Protein AF-A0A090W7T4-F1 (afdb_monomer_lite)

Radius of gyration: 21.88 Å; chains: 1; bounding box: 70×32×48 Å

InterPro domains:
  IPR029470 PD-(D/E)XK nuclease superfamily 4 [PF14281] (37-147)

Structure (mmCIF, N/CA/C/O backbone):
data_AF-A0A090W7T4-F1
#
_entry.id   AF-A0A090W7T4-F1
#
loop_
_atom_site.group_PDB
_atom_site.id
_atom_site.type_symbol
_atom_site.label_atom_id
_atom_site.label_alt_id
_atom_site.label_comp_id
_atom_site.label_asym_id
_atom_site.label_entity_id
_atom_site.label_seq_id
_atom_site.pdbx_PDB_ins_code
_atom_site.Cartn_x
_atom_site.Cartn_y
_atom_site.Cartn_z
_atom_site.occupancy
_atom_site.B_iso_or_equiv
_atom_site.auth_seq_id
_atom_site.auth_comp_id
_atom_site.auth_asym_id
_atom_site.auth_atom_id
_atom_site.pdbx_PDB_model_num
ATOM 1 N N . MET A 1 1 ? -54.902 1.937 17.563 1.00 62.19 1 MET A N 1
ATOM 2 C CA . MET A 1 1 ? -53.877 2.962 17.251 1.00 62.19 1 MET A CA 1
ATOM 3 C C . MET A 1 1 ? -52.928 3.253 18.421 1.00 62.19 1 MET A C 1
ATOM 5 O O . MET A 1 1 ? -51.736 3.342 18.180 1.00 62.19 1 MET A O 1
ATOM 9 N N . ILE A 1 2 ? -53.405 3.371 19.673 1.00 70.81 2 ILE A N 1
ATOM 10 C CA . ILE A 1 2 ? -52.553 3.660 20.854 1.00 70.81 2 ILE A CA 1
ATOM 11 C C . ILE A 1 2 ? -51.653 2.470 21.240 1.00 70.81 2 ILE A C 1
ATOM 13 O O . ILE A 1 2 ? -50.442 2.630 21.308 1.00 70.81 2 ILE A O 1
ATOM 17 N N . LYS A 1 3 ? -52.217 1.261 21.361 1.00 74.25 3 LYS A N 1
ATOM 18 C CA . LYS A 1 3 ? -51.473 0.035 21.717 1.00 74.25 3 LYS A CA 1
ATOM 19 C C . LYS A 1 3 ? -50.295 -0.264 20.774 1.00 74.25 3 LYS A C 1
ATOM 21 O O . LYS A 1 3 ? -49.191 -0.547 21.208 1.00 74.25 3 LYS A O 1
ATOM 26 N N . GLN A 1 4 ? -50.507 -0.061 19.473 1.00 78.44 4 GLN A N 1
ATOM 27 C CA . GLN A 1 4 ? -49.469 -0.225 18.450 1.00 78.44 4 GLN A CA 1
ATOM 28 C C . GLN A 1 4 ? -48.318 0.788 18.602 1.00 78.44 4 GLN A C 1
ATOM 30 O O . GLN A 1 4 ? -47.173 0.458 18.316 1.00 78.44 4 GLN A O 1
ATOM 35 N N . LYS A 1 5 ? -48.592 2.014 19.077 1.00 79.38 5 LYS A N 1
ATOM 36 C CA . LYS A 1 5 ? -47.544 3.005 19.379 1.00 79.38 5 LYS A CA 1
ATOM 37 C C . LYS A 1 5 ? -46.745 2.629 20.629 1.00 79.38 5 LYS A C 1
ATOM 39 O O . LYS A 1 5 ? -45.539 2.858 20.654 1.00 79.38 5 LYS A O 1
ATOM 44 N N . GLU A 1 6 ? -47.391 2.053 21.640 1.00 85.19 6 GLU A N 1
ATOM 45 C CA . GLU A 1 6 ? -46.719 1.570 22.854 1.00 85.19 6 GLU A CA 1
ATOM 46 C C . GLU A 1 6 ? -45.813 0.368 22.564 1.00 85.19 6 GLU A C 1
ATOM 48 O O . GLU A 1 6 ? -44.671 0.350 23.022 1.00 85.19 6 GLU A O 1
ATOM 53 N N . ASP A 1 7 ? -46.265 -0.566 21.723 1.00 89.25 7 ASP A N 1
ATOM 54 C CA . ASP A 1 7 ? -45.469 -1.719 21.284 1.00 89.25 7 ASP A CA 1
ATOM 55 C C . ASP A 1 7 ? -44.235 -1.285 20.475 1.00 89.25 7 ASP A C 1
ATOM 57 O O . ASP A 1 7 ? -43.124 -1.773 20.706 1.00 89.25 7 ASP A O 1
ATOM 61 N N . ILE A 1 8 ? -44.398 -0.313 19.566 1.00 90.38 8 ILE A N 1
ATOM 62 C CA . ILE A 1 8 ? -43.275 0.275 18.820 1.00 90.38 8 ILE A CA 1
ATOM 63 C C . ILE A 1 8 ? -42.295 0.949 19.786 1.00 90.38 8 ILE A C 1
ATOM 65 O O . ILE A 1 8 ? -41.097 0.690 19.716 1.00 90.38 8 ILE A O 1
ATOM 69 N N . LEU A 1 9 ? -42.783 1.759 20.731 1.00 90.81 9 LEU A N 1
ATOM 70 C CA . LEU A 1 9 ? -41.932 2.447 21.706 1.00 90.81 9 LEU A CA 1
ATOM 71 C C . LEU A 1 9 ? -41.163 1.467 22.606 1.00 90.81 9 LEU A C 1
ATOM 73 O O . LEU A 1 9 ? -39.987 1.694 22.904 1.00 90.81 9 LEU A O 1
ATOM 77 N N . TYR A 1 10 ? -41.807 0.384 23.038 1.00 92.44 10 TYR A N 1
ATOM 78 C CA . TYR A 1 10 ? -41.176 -0.670 23.827 1.00 92.44 10 TYR A CA 1
ATOM 79 C C . TYR A 1 10 ? -40.071 -1.374 23.030 1.00 92.44 10 TYR A C 1
ATOM 81 O O . TYR A 1 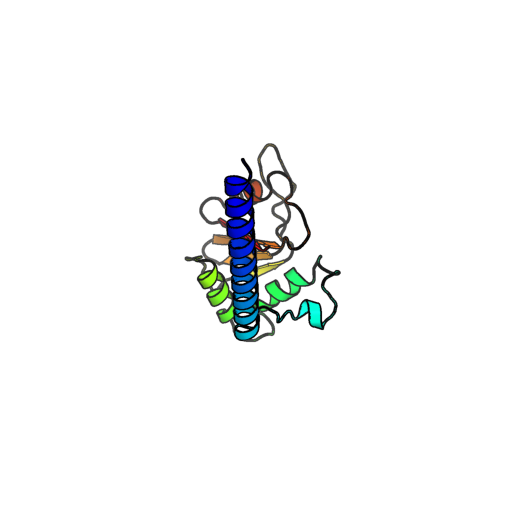10 ? -38.938 -1.494 23.504 1.00 92.44 10 TYR A O 1
ATOM 89 N N . THR A 1 11 ? -40.372 -1.743 21.784 1.00 94.00 11 THR A N 1
ATOM 90 C CA . THR A 1 11 ? -39.419 -2.385 20.870 1.00 94.00 11 THR A CA 1
ATOM 91 C C . THR A 1 11 ? -38.221 -1.477 20.586 1.00 94.00 11 THR A C 1
ATOM 93 O O . THR A 1 11 ? -37.078 -1.910 20.723 1.00 94.00 11 THR A O 1
ATOM 96 N N . SER A 1 12 ? -38.449 -0.191 20.291 1.00 93.44 12 SER A N 1
ATOM 97 C CA . SER A 1 12 ? -37.375 0.786 20.066 1.00 93.44 12 SER A CA 1
ATOM 98 C C . SER A 1 12 ? -36.480 0.964 21.295 1.00 93.44 12 SER A C 1
ATOM 100 O O . SER A 1 12 ? -35.262 1.050 21.159 1.00 93.44 12 SER A O 1
ATOM 102 N N . LYS A 1 13 ? -37.049 0.984 22.508 1.00 94.88 13 LYS A N 1
ATOM 103 C CA . LYS A 1 13 ? -36.265 1.079 23.752 1.00 94.88 13 LYS A CA 1
ATOM 104 C C . LYS A 1 13 ? -35.392 -0.151 23.987 1.00 94.88 13 LYS A C 1
ATOM 106 O O . LYS A 1 13 ? -34.275 -0.001 24.478 1.00 94.88 13 LYS A O 1
ATOM 111 N N . ASN A 1 14 ? -35.889 -1.343 23.663 1.00 95.25 14 ASN A N 1
ATOM 112 C CA . ASN A 1 14 ? -35.101 -2.569 23.769 1.00 95.25 14 ASN A CA 1
ATOM 113 C C . ASN A 1 14 ? -33.959 -2.565 22.749 1.00 95.25 14 ASN A C 1
ATOM 115 O O . ASN A 1 14 ? -32.810 -2.731 23.146 1.00 95.25 14 ASN A O 1
ATOM 119 N N . LEU A 1 15 ? -34.250 -2.220 21.491 1.00 95.62 15 LEU A N 1
ATOM 120 C CA . LEU A 1 15 ? -33.236 -2.103 20.444 1.00 95.62 15 LEU A CA 1
ATOM 121 C C . LEU A 1 15 ? -32.121 -1.120 20.829 1.00 95.62 15 LEU A C 1
ATOM 123 O O . LEU A 1 15 ? -30.946 -1.446 20.707 1.00 95.62 15 LEU A O 1
ATOM 127 N N . LEU A 1 16 ? -32.464 0.065 21.346 1.00 96.62 16 LEU A N 1
ATOM 128 C CA . LEU A 1 16 ? -31.464 1.047 21.784 1.00 96.62 16 LEU A CA 1
ATOM 129 C C . LEU A 1 16 ? -30.606 0.536 22.951 1.00 96.62 16 LEU A C 1
ATOM 131 O O . LEU A 1 16 ? -29.413 0.838 23.008 1.00 96.62 16 LEU A O 1
ATOM 135 N N . ARG A 1 17 ? -31.186 -0.237 23.880 1.00 96.00 17 ARG A N 1
ATOM 136 C CA . ARG A 1 17 ? -30.420 -0.868 24.967 1.00 96.00 17 ARG A CA 1
ATOM 137 C C . ARG A 1 17 ? -29.463 -1.927 24.432 1.00 96.00 17 ARG A C 1
ATOM 139 O O . ARG A 1 17 ? -28.309 -1.941 24.854 1.00 96.00 17 ARG A O 1
ATOM 146 N N . ASP A 1 18 ? -29.918 -2.753 23.498 1.00 95.94 18 ASP A N 1
ATOM 147 C CA . ASP A 1 18 ? -29.095 -3.799 22.896 1.00 95.94 18 ASP A CA 1
ATOM 148 C C . ASP A 1 18 ? -27.948 -3.200 22.079 1.00 95.94 18 ASP A C 1
ATOM 150 O O . ASP A 1 18 ? -26.801 -3.584 22.284 1.00 95.94 18 ASP A O 1
ATOM 154 N N . VAL A 1 19 ? -28.218 -2.182 21.252 1.00 96.56 19 VAL A N 1
ATOM 155 C CA . VAL A 1 19 ? -27.179 -1.436 20.520 1.00 96.56 19 VAL A CA 1
ATOM 156 C C . VAL A 1 19 ? -26.155 -0.847 21.488 1.00 96.56 19 VAL A C 1
ATOM 158 O O . VAL A 1 19 ? -24.955 -0.995 21.275 1.00 96.56 19 VAL A O 1
ATOM 161 N N . LYS A 1 20 ? -26.603 -0.224 22.586 1.00 96.50 20 LYS A N 1
ATOM 162 C CA . LYS A 1 20 ? -25.694 0.346 23.589 1.00 96.50 20 LYS A CA 1
ATOM 163 C C . LYS A 1 20 ? -24.814 -0.719 24.247 1.00 96.50 20 LYS A C 1
ATOM 165 O O . LYS A 1 20 ? -23.639 -0.451 24.487 1.00 96.50 20 LYS A O 1
ATOM 170 N N . ARG A 1 21 ? -25.364 -1.901 24.545 1.00 96.06 21 ARG A N 1
ATOM 171 C CA . ARG A 1 21 ? -24.587 -3.023 25.087 1.00 96.06 21 ARG A CA 1
ATOM 172 C C . ARG A 1 21 ? -23.556 -3.500 24.069 1.00 96.06 21 ARG A C 1
ATOM 174 O O . ARG A 1 21 ? -22.382 -3.532 24.400 1.00 96.06 21 ARG A O 1
ATOM 181 N N . THR A 1 22 ? -23.968 -3.746 22.828 1.00 95.38 22 THR A N 1
ATOM 182 C CA . THR A 1 22 ? -23.063 -4.176 21.753 1.00 95.38 22 THR A CA 1
ATOM 183 C C . THR A 1 22 ? -21.920 -3.187 21.535 1.00 95.38 22 THR A C 1
ATOM 185 O O . THR A 1 22 ? -20.774 -3.605 21.420 1.00 95.38 22 THR A O 1
ATOM 188 N N . LEU A 1 23 ? -22.198 -1.878 21.530 1.00 95.81 23 LEU A N 1
ATOM 189 C CA . LEU A 1 23 ? -21.156 -0.852 21.413 1.00 95.81 23 LEU A CA 1
ATOM 190 C C . LEU A 1 23 ? -20.177 -0.886 22.594 1.00 95.81 23 LEU A C 1
ATOM 192 O O . LEU A 1 23 ? -18.978 -0.719 22.396 1.00 95.81 23 LEU A O 1
ATOM 196 N N . LYS A 1 24 ? -20.674 -1.120 23.814 1.00 95.69 24 LYS A N 1
ATOM 197 C CA . LYS A 1 24 ? -19.827 -1.245 25.004 1.00 95.69 24 LYS A CA 1
ATOM 198 C C . LYS A 1 24 ? -18.941 -2.490 24.929 1.00 95.69 24 LYS A C 1
ATOM 200 O O . LYS A 1 24 ? -17.748 -2.384 25.187 1.00 95.69 24 LYS A O 1
ATOM 205 N N . ASP A 1 25 ? -19.510 -3.629 24.548 1.00 95.25 25 ASP A N 1
ATOM 206 C CA . ASP A 1 25 ? -18.775 -4.888 24.420 1.00 95.25 25 ASP A CA 1
ATOM 207 C C . ASP A 1 25 ? -17.694 -4.770 23.330 1.00 95.25 25 ASP A C 1
ATOM 209 O O . ASP A 1 25 ? -16.562 -5.211 23.517 1.00 95.25 25 ASP A O 1
ATOM 213 N N . GLN A 1 26 ? -18.005 -4.105 22.209 1.00 92.75 26 GLN A N 1
ATOM 214 C CA . GLN A 1 26 ? -17.028 -3.800 21.160 1.00 92.75 26 GLN A CA 1
ATOM 215 C C . GLN A 1 26 ? -15.895 -2.905 21.664 1.00 92.75 26 GLN A C 1
ATOM 217 O O . GLN A 1 26 ? -14.736 -3.172 21.359 1.00 92.75 26 GLN A O 1
ATOM 222 N N . GLU A 1 27 ? -16.205 -1.869 22.443 1.00 92.94 27 GLU A N 1
ATOM 223 C CA . GLU A 1 27 ? -15.191 -0.990 23.029 1.00 92.94 27 GLU A CA 1
ATOM 224 C C 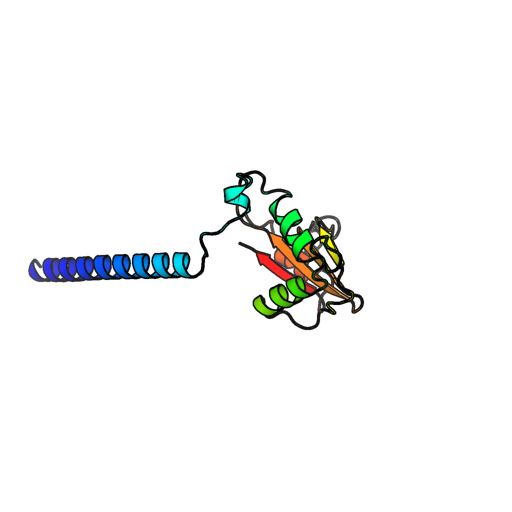. GLU A 1 27 ? -14.305 -1.731 24.041 1.00 92.94 27 GLU A C 1
ATOM 226 O O . GLU A 1 27 ? -13.093 -1.534 2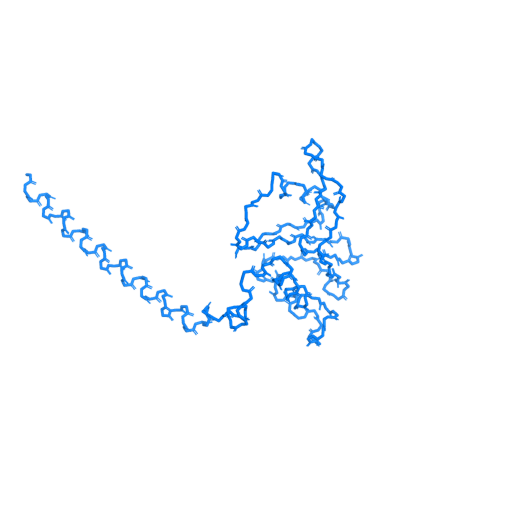4.087 1.00 92.94 27 GLU A O 1
ATOM 231 N N . GLU A 1 28 ? -14.873 -2.638 24.832 1.00 93.44 28 GLU A N 1
ATOM 232 C CA . GLU A 1 28 ? -14.104 -3.469 25.758 1.00 93.44 28 GLU A CA 1
ATOM 233 C C . GLU A 1 28 ? -13.170 -4.427 25.008 1.00 93.44 28 GLU A C 1
ATOM 235 O O . GLU A 1 28 ? -11.988 -4.520 25.337 1.00 93.44 28 GLU A O 1
ATOM 240 N N . ILE A 1 29 ? -13.653 -5.059 23.933 1.00 92.19 29 ILE A N 1
ATOM 241 C CA . ILE A 1 29 ? -12.829 -5.896 23.050 1.00 92.19 29 ILE A CA 1
ATOM 242 C C . ILE A 1 29 ? -11.687 -5.083 22.428 1.00 92.19 29 ILE A C 1
ATOM 244 O O . ILE A 1 29 ? -10.546 -5.548 22.441 1.00 92.19 29 ILE A O 1
ATOM 248 N N . LYS A 1 30 ? -11.968 -3.873 21.922 1.00 88.94 30 LYS A N 1
ATOM 249 C CA . LYS A 1 30 ? -10.952 -2.958 21.376 1.00 88.94 30 LYS A CA 1
ATOM 250 C C . LYS A 1 30 ? -9.854 -2.668 22.390 1.00 88.94 30 LYS A C 1
ATOM 252 O O . LYS A 1 30 ? -8.671 -2.764 22.070 1.00 88.94 30 LYS A O 1
ATOM 257 N N . ASN A 1 31 ? -10.244 -2.367 23.627 1.00 88.50 31 ASN A N 1
ATOM 258 C CA . ASN A 1 31 ? -9.308 -2.094 24.712 1.00 88.50 31 ASN A CA 1
ATOM 259 C C . ASN A 1 31 ? -8.471 -3.328 25.078 1.00 88.50 31 ASN A C 1
ATOM 261 O O . ASN A 1 31 ? -7.251 -3.223 25.179 1.00 88.50 31 ASN A O 1
ATOM 265 N N . LEU A 1 32 ? -9.094 -4.504 25.211 1.00 89.50 32 LEU A N 1
ATOM 266 C CA . LEU A 1 32 ? -8.398 -5.757 25.535 1.00 89.50 32 LEU A CA 1
ATOM 267 C C . LEU A 1 32 ? -7.389 -6.175 24.458 1.00 89.50 32 LEU A C 1
ATOM 269 O O . LEU A 1 32 ? -6.353 -6.754 24.775 1.00 89.50 32 LEU A O 1
ATOM 273 N N . LYS A 1 33 ? -7.682 -5.877 23.190 1.00 88.44 33 LYS A N 1
ATOM 274 C CA . LYS A 1 33 ? -6.796 -6.157 22.052 1.00 88.44 33 LYS A CA 1
ATOM 275 C C . LYS A 1 33 ? -5.764 -5.061 21.785 1.00 88.44 33 LYS A C 1
ATOM 277 O O . LYS A 1 33 ? -4.900 -5.251 20.935 1.00 88.44 33 LYS A O 1
ATOM 282 N N . GLY A 1 34 ? -5.851 -3.927 22.480 1.00 84.19 34 GLY A N 1
ATOM 283 C CA . GLY A 1 34 ? -4.981 -2.780 22.238 1.00 84.19 34 GLY A CA 1
ATOM 284 C C . GLY A 1 34 ? -5.232 -2.087 20.895 1.00 84.19 34 GLY A C 1
ATOM 285 O O . GLY A 1 34 ? -4.336 -1.418 20.396 1.00 84.19 34 GLY A O 1
ATOM 286 N N . GLU A 1 35 ? -6.434 -2.199 20.317 1.00 85.00 35 GLU A N 1
ATOM 287 C CA . GLU A 1 35 ? -6.793 -1.556 19.036 1.00 85.00 35 GLU A CA 1
ATOM 288 C C . GLU A 1 35 ? -6.752 -0.018 19.119 1.00 85.00 35 GLU A C 1
ATOM 290 O O . GLU A 1 35 ? -6.646 0.663 18.104 1.00 85.00 35 GLU A O 1
ATOM 295 N N . ASN A 1 36 ? -6.775 0.531 20.336 1.00 81.38 36 ASN A N 1
ATOM 296 C CA . ASN A 1 36 ? -6.626 1.962 20.600 1.00 81.38 36 ASN A CA 1
ATOM 297 C C . ASN A 1 36 ? -5.153 2.432 20.600 1.00 81.38 36 ASN A C 1
ATOM 299 O O . ASN A 1 36 ? -4.890 3.628 20.734 1.00 81.38 36 ASN A O 1
ATOM 303 N N . PHE A 1 37 ? -4.176 1.522 20.476 1.00 84.44 37 PHE A N 1
ATOM 304 C CA . PHE A 1 37 ? -2.767 1.893 20.360 1.00 84.44 37 PHE A CA 1
ATOM 305 C C . PHE A 1 37 ? -2.463 2.412 18.953 1.00 84.44 37 PHE A C 1
ATOM 307 O O . PHE A 1 37 ? -2.509 1.672 17.974 1.00 84.44 37 PHE A O 1
ATOM 314 N N . ASN A 1 38 ? -2.078 3.683 18.867 1.00 81.06 38 ASN A N 1
ATOM 315 C CA . ASN A 1 38 ? -1.640 4.303 17.626 1.00 81.06 38 ASN A CA 1
ATOM 316 C C . ASN A 1 38 ? -0.386 5.150 17.882 1.00 81.06 38 ASN A C 1
ATOM 318 O O . ASN A 1 38 ? -0.430 6.192 18.541 1.00 81.06 38 ASN A O 1
ATOM 322 N N . VAL A 1 39 ? 0.752 4.701 17.346 1.00 83.50 39 VAL A N 1
ATOM 323 C CA . VAL A 1 39 ? 2.038 5.399 17.485 1.00 83.50 39 VAL A CA 1
ATOM 324 C C . VAL A 1 39 ? 2.003 6.809 16.881 1.00 83.50 39 VAL A C 1
ATOM 326 O O . VAL A 1 39 ? 2.611 7.725 17.432 1.00 83.50 39 VAL A O 1
ATOM 329 N N . PHE A 1 40 ? 1.236 7.029 15.810 1.00 81.56 40 PHE A N 1
ATOM 330 C CA . PHE A 1 40 ? 1.101 8.337 15.168 1.00 81.56 40 PHE A CA 1
ATOM 331 C C . PHE A 1 40 ? 0.316 9.321 16.040 1.00 81.56 40 PHE A C 1
ATOM 333 O O . PHE A 1 40 ? 0.703 10.489 16.131 1.00 81.56 40 PHE A O 1
ATOM 340 N N . SER A 1 41 ? -0.718 8.846 16.744 1.00 81.62 41 SER A N 1
ATOM 341 C CA . SER A 1 41 ? -1.455 9.632 17.743 1.00 81.62 41 SER A CA 1
ATOM 342 C C . SER A 1 41 ? -0.560 10.056 18.899 1.00 81.62 41 SER A C 1
ATOM 344 O O . SER A 1 41 ? -0.546 11.224 19.292 1.00 81.62 41 SER A O 1
ATOM 346 N N . ILE A 1 42 ? 0.249 9.123 19.409 1.00 84.00 42 ILE A N 1
ATOM 347 C CA . ILE A 1 42 ? 1.188 9.375 20.511 1.00 84.00 42 ILE A CA 1
ATOM 348 C C . ILE A 1 42 ? 2.214 10.443 20.112 1.00 84.00 42 ILE A C 1
ATOM 350 O O . ILE A 1 42 ? 2.494 11.360 20.885 1.00 84.00 42 ILE A O 1
ATOM 354 N N . LEU A 1 43 ? 2.733 10.363 18.885 1.00 81.56 43 LEU A N 1
ATOM 355 C CA . LEU A 1 43 ? 3.683 11.333 18.337 1.00 81.56 43 LEU A CA 1
ATOM 356 C C . LEU A 1 43 ? 3.020 12.632 17.843 1.00 81.56 43 LEU A C 1
ATOM 358 O O . LEU A 1 43 ? 3.725 13.556 17.437 1.00 81.56 43 LEU A O 1
ATOM 362 N N . LYS A 1 44 ? 1.682 12.731 17.888 1.00 77.38 44 LYS A N 1
ATOM 363 C CA . LYS A 1 44 ? 0.885 13.850 17.352 1.00 77.38 44 LYS A CA 1
ATOM 364 C C . LYS A 1 44 ? 1.186 14.146 15.875 1.00 77.38 44 LYS A C 1
ATOM 366 O O . LYS A 1 44 ? 1.265 15.305 15.468 1.00 77.38 44 LYS A O 1
ATOM 371 N N . MET A 1 45 ? 1.374 13.098 15.072 1.00 75.31 45 MET A N 1
ATOM 372 C CA . MET A 1 45 ? 1.741 13.189 13.651 1.00 75.31 45 MET A CA 1
ATOM 373 C C . MET A 1 45 ? 0.594 12.859 12.688 1.00 75.31 45 MET A C 1
ATOM 375 O O . MET A 1 45 ? 0.815 12.799 11.483 1.00 75.31 45 MET A O 1
ATOM 379 N N . GLU A 1 46 ? -0.629 12.699 13.190 1.00 68.88 46 GLU A N 1
ATOM 380 C CA . GLU A 1 46 ? -1.787 12.275 12.386 1.00 68.88 46 GLU A CA 1
ATOM 381 C C . GLU A 1 46 ? -2.098 13.216 11.214 1.00 68.88 46 GLU A C 1
ATOM 383 O O . GLU A 1 46 ? -2.441 12.766 10.127 1.00 68.88 46 GLU A O 1
ATOM 388 N N . SER A 1 47 ? -1.888 14.524 11.391 1.00 62.22 47 SER A N 1
ATOM 389 C CA . SER A 1 47 ? -2.105 15.531 10.342 1.00 62.22 47 SER A CA 1
ATOM 390 C C . SER A 1 47 ? -0.948 15.669 9.344 1.00 62.22 47 SER A C 1
ATOM 392 O O . SER A 1 47 ? -1.075 16.394 8.359 1.00 62.22 47 SER A O 1
ATOM 394 N N . LYS A 1 48 ? 0.183 14.983 9.566 1.00 60.97 48 LYS A N 1
ATOM 395 C CA . LYS A 1 48 ? 1.327 14.915 8.637 1.00 60.97 48 LYS A CA 1
ATOM 396 C C . LYS A 1 48 ? 1.275 13.623 7.817 1.00 60.97 48 LYS A C 1
ATOM 398 O O . LYS A 1 48 ? 2.279 12.933 7.663 1.00 60.97 48 LYS A O 1
ATOM 403 N N . GLU A 1 49 ? 0.081 13.288 7.336 1.00 57.44 49 GLU A N 1
ATOM 404 C CA . GLU A 1 49 ? -0.243 12.024 6.670 1.00 57.44 49 GLU A CA 1
ATOM 405 C C . GLU A 1 49 ? 0.671 11.745 5.470 1.00 57.44 49 GLU A C 1
ATOM 407 O O . GLU A 1 49 ? 1.256 10.662 5.392 1.00 57.44 49 GLU A O 1
ATOM 412 N N . ASN A 1 50 ? 0.841 12.746 4.595 1.00 56.44 50 ASN A N 1
ATOM 413 C CA . ASN A 1 50 ? 1.671 12.650 3.397 1.00 56.44 50 ASN A CA 1
ATOM 414 C C . ASN A 1 50 ? 3.131 12.400 3.788 1.00 56.44 50 ASN A C 1
ATOM 416 O O . ASN A 1 50 ? 3.847 13.303 4.221 1.00 56.44 50 ASN A O 1
ATOM 420 N N . GLY A 1 51 ? 3.551 11.147 3.648 1.00 65.44 51 GLY A N 1
ATOM 421 C CA . GLY A 1 51 ? 4.908 10.687 3.905 1.00 65.44 51 GLY A CA 1
ATOM 422 C C . GLY A 1 51 ? 5.090 9.968 5.240 1.00 65.44 51 GLY A C 1
ATOM 423 O O . GLY A 1 51 ? 5.841 9.003 5.269 1.00 65.44 51 GLY A O 1
ATOM 424 N N . THR A 1 52 ? 4.401 10.340 6.327 1.00 77.75 52 THR A N 1
ATOM 425 C CA . THR A 1 52 ? 4.694 9.747 7.654 1.00 77.75 52 THR A CA 1
ATOM 426 C C . THR A 1 52 ? 4.220 8.296 7.768 1.00 77.75 52 THR A C 1
ATOM 428 O O . THR A 1 52 ? 4.984 7.436 8.209 1.00 77.75 52 THR A O 1
ATOM 431 N N . HIS A 1 53 ? 2.988 8.001 7.342 1.00 83.94 53 HIS A N 1
ATOM 432 C CA . HIS A 1 53 ? 2.451 6.635 7.403 1.00 83.94 53 HIS A CA 1
ATOM 433 C C . HIS A 1 53 ? 3.180 5.715 6.424 1.00 83.94 53 HIS A C 1
ATOM 435 O O . HIS A 1 53 ? 3.626 4.635 6.808 1.00 83.94 53 HIS A O 1
ATOM 441 N N . SER A 1 54 ? 3.376 6.175 5.184 1.00 88.38 54 SER A N 1
ATOM 442 C CA . SER A 1 54 ? 4.112 5.421 4.167 1.00 88.38 54 SER A CA 1
ATOM 443 C C . SER A 1 54 ? 5.573 5.202 4.558 1.00 88.38 54 SER A C 1
ATOM 445 O O . SER A 1 54 ? 6.078 4.110 4.338 1.00 88.38 54 SER A O 1
ATOM 447 N N . ALA A 1 55 ? 6.242 6.171 5.195 1.00 90.00 55 ALA A N 1
ATOM 448 C CA . ALA A 1 55 ? 7.602 5.983 5.702 1.00 90.00 55 ALA A C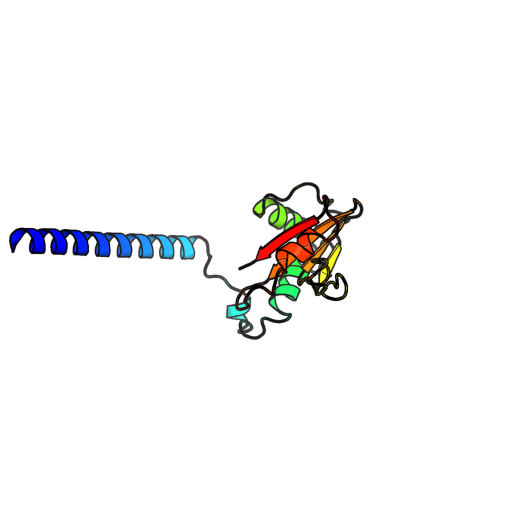A 1
ATOM 449 C C . ALA A 1 55 ? 7.662 4.925 6.806 1.00 90.00 55 ALA A C 1
ATOM 451 O O . ALA A 1 55 ? 8.517 4.048 6.759 1.00 90.00 55 ALA A O 1
ATOM 452 N N . PHE A 1 56 ? 6.742 4.973 7.773 1.00 91.19 56 PHE A N 1
ATOM 453 C CA . PHE A 1 56 ? 6.713 3.998 8.862 1.00 91.19 56 PHE A CA 1
ATOM 454 C C . PHE A 1 56 ? 6.400 2.584 8.361 1.00 91.19 56 PHE A C 1
ATOM 456 O O . PHE A 1 56 ? 7.109 1.638 8.695 1.00 91.19 56 PHE A O 1
ATOM 463 N N . LEU A 1 57 ? 5.363 2.435 7.532 1.00 92.69 57 LEU A N 1
ATOM 464 C CA . LEU A 1 57 ? 5.017 1.146 6.933 1.00 92.69 57 LEU A CA 1
ATOM 465 C C . LEU A 1 57 ? 6.118 0.660 5.991 1.00 92.69 57 LEU A C 1
ATOM 467 O O . LEU A 1 57 ? 6.477 -0.508 6.034 1.00 92.69 57 LEU A O 1
ATOM 471 N N . GLY A 1 58 ? 6.694 1.547 5.181 1.00 95.19 58 GLY A N 1
ATOM 472 C CA . GLY A 1 58 ? 7.828 1.234 4.318 1.00 95.19 58 GLY A CA 1
ATOM 473 C C . GLY A 1 58 ? 9.010 0.688 5.101 1.00 95.19 58 GLY A C 1
ATOM 474 O O . GLY A 1 58 ? 9.562 -0.338 4.724 1.00 95.19 58 GLY A O 1
ATOM 475 N N . GLU A 1 59 ? 9.350 1.331 6.217 1.00 95.94 59 GLU A N 1
ATOM 476 C CA . GLU A 1 59 ? 10.408 0.883 7.115 1.00 95.94 59 GLU A CA 1
ATOM 477 C C . GLU A 1 59 ? 10.092 -0.487 7.719 1.00 95.94 59 GLU A C 1
ATOM 479 O O . GLU A 1 59 ? 10.941 -1.369 7.684 1.00 95.94 59 GLU A O 1
ATOM 484 N N . LEU A 1 60 ? 8.871 -0.689 8.223 1.00 96.00 60 LEU A N 1
ATOM 485 C CA . LEU A 1 60 ? 8.453 -1.942 8.853 1.00 96.00 60 LEU A CA 1
ATOM 486 C C . LEU A 1 60 ? 8.394 -3.114 7.861 1.00 96.00 60 LEU A C 1
ATOM 488 O O . LEU A 1 60 ? 8.702 -4.247 8.220 1.00 96.00 60 LEU A O 1
ATOM 492 N N . LEU A 1 61 ? 7.967 -2.857 6.624 1.00 96.88 61 LEU A N 1
ATOM 493 C CA . LEU A 1 61 ? 7.795 -3.874 5.586 1.00 96.88 61 LEU A CA 1
ATOM 494 C C . LEU A 1 61 ? 9.082 -4.155 4.805 1.00 96.88 61 LEU A C 1
ATOM 496 O O . LEU A 1 61 ? 9.148 -5.158 4.098 1.00 96.88 61 LEU A O 1
ATOM 500 N N . ASN A 1 62 ? 10.097 -3.296 4.893 1.00 97.31 62 ASN A N 1
ATOM 501 C CA . ASN A 1 62 ? 11.347 -3.471 4.168 1.00 97.31 62 ASN A CA 1
ATOM 502 C C . ASN A 1 62 ? 12.195 -4.583 4.810 1.00 97.31 62 ASN A C 1
ATOM 504 O O . ASN A 1 62 ? 12.684 -4.398 5.921 1.00 97.31 62 ASN A O 1
ATOM 508 N N . PRO A 1 63 ? 12.510 -5.696 4.115 1.00 96.81 63 PRO A N 1
ATOM 509 C CA . PRO A 1 63 ? 13.373 -6.737 4.679 1.00 96.81 63 PRO A CA 1
ATOM 510 C C . PRO A 1 63 ? 14.784 -6.257 5.057 1.00 96.81 63 PRO A C 1
ATOM 512 O O . PRO A 1 63 ? 15.499 -6.944 5.787 1.00 96.81 63 PRO A O 1
ATOM 515 N N . LYS A 1 64 ? 15.201 -5.095 4.541 1.00 96.12 64 LYS A N 1
ATOM 516 C CA . LYS A 1 64 ? 16.472 -4.421 4.836 1.00 96.12 64 LYS A CA 1
ATOM 517 C C . LYS A 1 64 ? 16.291 -3.198 5.749 1.00 96.12 64 LYS A C 1
ATOM 519 O O . LYS A 1 64 ? 17.201 -2.376 5.831 1.00 96.12 64 LYS A O 1
ATOM 524 N N . GLY A 1 65 ? 15.132 -3.057 6.394 1.00 94.62 65 GLY A N 1
ATOM 525 C CA . GLY A 1 65 ? 14.849 -1.994 7.351 1.00 94.62 65 GLY A CA 1
ATOM 526 C C . GLY A 1 65 ? 15.730 -2.081 8.601 1.00 94.62 65 GLY A C 1
ATOM 527 O O . GLY A 1 65 ? 16.217 -3.145 8.998 1.00 94.62 65 GLY A O 1
ATOM 528 N N . SER A 1 66 ? 15.907 -0.939 9.258 1.00 96.88 66 SER A N 1
ATOM 529 C CA . SER A 1 66 ? 16.668 -0.747 10.499 1.00 96.88 66 SER A CA 1
ATOM 530 C C . SER A 1 66 ? 16.121 -1.530 11.697 1.00 96.88 66 SER A C 1
ATOM 532 O O . SER A 1 66 ? 16.817 -1.691 12.699 1.00 96.88 66 SER A O 1
ATOM 534 N N . HIS A 1 67 ? 14.906 -2.074 11.595 1.00 95.75 67 HIS A N 1
ATOM 535 C CA . HIS A 1 67 ? 14.316 -2.937 12.616 1.00 95.75 67 HIS A CA 1
ATOM 536 C C . HIS A 1 67 ? 15.025 -4.301 12.750 1.00 95.75 67 HIS A C 1
ATOM 538 O O . HIS A 1 67 ? 14.836 -4.971 13.758 1.00 95.75 67 HIS A O 1
ATOM 544 N N . ASN A 1 68 ? 15.856 -4.725 11.785 1.00 95.50 68 ASN A N 1
ATOM 545 C CA . ASN A 1 68 ? 16.668 -5.960 11.830 1.00 95.50 68 ASN A CA 1
ATOM 546 C C . ASN A 1 68 ? 15.889 -7.292 11.901 1.00 95.50 68 ASN A C 1
ATOM 548 O O . ASN A 1 68 ? 16.480 -8.351 12.116 1.00 95.50 68 ASN A O 1
ATOM 552 N N . PHE A 1 69 ? 14.578 -7.279 11.653 1.00 96.19 69 PHE A N 1
ATOM 553 C CA . PHE A 1 69 ? 13.739 -8.492 11.640 1.00 96.19 69 PHE A CA 1
ATOM 554 C C . PHE A 1 69 ? 13.663 -9.177 10.270 1.00 96.19 69 PHE A C 1
ATOM 556 O O . PHE A 1 69 ? 12.852 -10.084 10.077 1.00 96.19 69 PHE A O 1
ATOM 563 N N . LYS A 1 70 ? 14.518 -8.784 9.317 1.00 96.56 70 LYS A N 1
ATOM 564 C CA . LYS A 1 70 ? 14.508 -9.311 7.945 1.00 96.56 70 LYS A CA 1
ATOM 565 C C . LYS A 1 70 ? 13.079 -9.266 7.378 1.00 96.56 70 LYS A C 1
ATOM 567 O O . LYS A 1 70 ? 12.361 -8.294 7.583 1.00 96.56 70 LYS A O 1
ATOM 572 N N . SER A 1 71 ? 12.631 -10.327 6.719 1.00 96.81 71 SER A N 1
ATOM 573 C CA . SER A 1 71 ? 11.317 -10.426 6.087 1.00 96.81 71 SER A CA 1
ATOM 574 C C . SER A 1 71 ? 10.153 -10.781 7.024 1.00 96.81 71 SER A C 1
ATOM 576 O O . SER A 1 71 ? 9.042 -10.984 6.539 1.00 96.81 71 SER A O 1
ATOM 578 N N . VAL A 1 72 ? 10.355 -10.859 8.347 1.00 97.38 72 VAL A N 1
ATOM 579 C CA . VAL A 1 72 ? 9.313 -11.324 9.285 1.00 97.38 72 VAL A CA 1
ATOM 580 C C . VAL A 1 72 ? 8.066 -10.441 9.240 1.00 97.38 72 VAL A C 1
ATOM 582 O O . VAL A 1 72 ? 6.962 -10.956 9.085 1.00 97.38 72 VAL A O 1
ATOM 585 N N . PHE A 1 73 ? 8.223 -9.119 9.336 1.00 97.50 73 PHE A N 1
ATOM 586 C CA . PHE A 1 73 ? 7.079 -8.204 9.320 1.00 97.50 73 PHE A CA 1
ATOM 587 C C . PHE A 1 73 ? 6.356 -8.200 7.977 1.00 97.50 73 PHE A C 1
ATOM 589 O O . PHE A 1 73 ? 5.130 -8.260 7.954 1.00 97.50 73 PHE A O 1
ATOM 596 N N . LEU A 1 74 ? 7.102 -8.217 6.868 1.00 97.31 74 LEU A N 1
ATOM 597 C CA . LEU A 1 74 ? 6.520 -8.350 5.537 1.00 97.31 74 LEU A CA 1
ATOM 598 C C . LEU A 1 74 ? 5.722 -9.652 5.404 1.00 97.31 74 LEU A C 1
ATOM 600 O O . LEU A 1 74 ? 4.584 -9.625 4.952 1.00 97.31 74 LEU A O 1
ATOM 604 N N . GLY A 1 75 ? 6.286 -10.781 5.836 1.00 97.38 75 GLY A N 1
ATOM 605 C CA . GLY A 1 75 ? 5.615 -12.079 5.788 1.00 97.38 75 GLY A CA 1
ATOM 606 C C . GLY A 1 75 ? 4.313 -12.096 6.589 1.00 97.38 75 GLY A C 1
ATOM 607 O O . GLY A 1 75 ? 3.284 -12.514 6.066 1.00 97.38 75 GLY A O 1
ATOM 608 N N . LEU A 1 76 ? 4.334 -11.580 7.822 1.00 97.06 76 LEU A N 1
ATOM 609 C CA . LEU A 1 76 ? 3.140 -11.472 8.668 1.00 97.06 76 LEU A CA 1
ATOM 610 C C . LEU A 1 76 ? 2.083 -10.545 8.059 1.00 97.06 76 LEU A C 1
ATOM 612 O O . LEU A 1 76 ? 0.894 -10.861 8.077 1.00 97.06 76 LEU A O 1
ATOM 616 N N 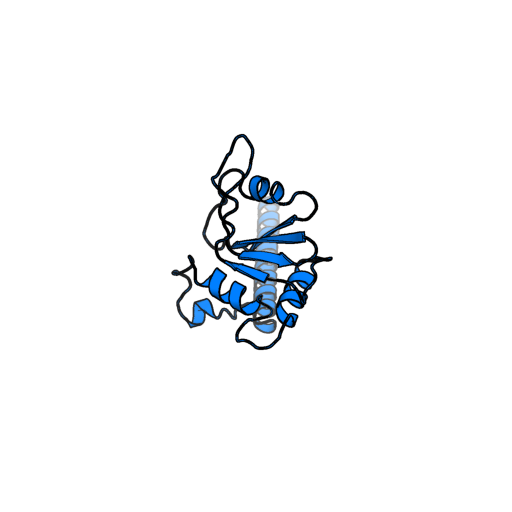. PHE A 1 77 ? 2.511 -9.418 7.494 1.00 95.94 77 PHE A N 1
ATOM 617 C CA . PHE A 1 77 ? 1.619 -8.476 6.831 1.00 95.94 77 PHE A CA 1
ATOM 618 C C . PHE A 1 77 ? 0.927 -9.113 5.619 1.00 95.94 77 PHE A C 1
ATOM 620 O O . PHE A 1 77 ? -0.293 -9.039 5.490 1.00 95.94 77 PHE A O 1
ATOM 627 N N . LEU A 1 78 ? 1.683 -9.801 4.760 1.00 94.81 78 LEU A N 1
ATOM 628 C CA . LEU A 1 78 ? 1.129 -10.487 3.591 1.00 94.81 78 LEU A CA 1
ATOM 629 C C . LEU A 1 78 ? 0.219 -11.652 3.982 1.00 94.81 78 LEU A C 1
ATOM 631 O O . LEU A 1 78 ? -0.840 -11.814 3.381 1.00 94.81 78 LEU A O 1
ATOM 635 N N . GLN A 1 79 ? 0.575 -12.405 5.024 1.00 95.50 79 GLN A N 1
ATOM 636 C CA . GLN A 1 79 ? -0.276 -13.457 5.575 1.00 95.50 79 GLN A CA 1
ATOM 637 C C . GLN A 1 79 ? -1.627 -12.896 6.038 1.00 95.50 79 GLN A C 1
ATOM 639 O O . GLN A 1 79 ? -2.666 -13.476 5.727 1.00 95.50 79 GLN A O 1
ATOM 644 N N . GLN A 1 80 ? -1.628 -11.758 6.737 1.00 93.12 80 GLN A N 1
ATOM 645 C CA . GLN A 1 80 ? -2.857 -11.109 7.199 1.00 93.12 80 GLN A CA 1
ATOM 646 C C . GLN A 1 80 ? -3.750 -10.650 6.036 1.00 93.12 80 GLN A C 1
ATOM 648 O O . GLN A 1 80 ? -4.973 -10.669 6.155 1.00 93.12 80 GLN A O 1
ATOM 653 N N . LEU A 1 81 ? -3.150 -10.261 4.907 1.00 90.12 81 LEU A N 1
ATOM 654 C CA . LEU A 1 81 ? -3.870 -9.892 3.685 1.00 90.12 81 LEU A CA 1
ATOM 655 C C . LEU A 1 81 ? -4.250 -11.094 2.803 1.00 90.12 81 LEU A C 1
ATOM 657 O O . LEU A 1 81 ? -4.939 -10.916 1.800 1.00 90.12 81 LEU A O 1
ATOM 661 N N . GLY A 1 82 ? -3.814 -12.308 3.153 1.00 90.62 82 GLY A N 1
ATOM 662 C CA . GLY A 1 82 ? -4.012 -13.504 2.332 1.00 90.62 82 GLY A CA 1
ATOM 663 C C . GLY A 1 82 ? -3.241 -13.465 1.009 1.00 90.62 82 GLY A C 1
ATOM 664 O O . GLY A 1 82 ? -3.701 -14.017 0.011 1.00 90.62 82 GLY A O 1
ATOM 665 N N . PHE A 1 83 ? -2.100 -12.772 0.968 1.00 89.62 83 PHE A N 1
ATOM 666 C CA . PHE A 1 83 ? -1.251 -12.678 -0.218 1.00 89.62 83 PHE A CA 1
ATOM 667 C C . PHE A 1 83 ? -0.175 -13.762 -0.214 1.00 89.62 83 PHE A C 1
ATOM 669 O O . PHE A 1 83 ? 0.578 -13.914 0.747 1.00 89.62 83 PHE A O 1
ATOM 676 N N . GLU A 1 84 ? -0.070 -14.476 -1.333 1.00 86.56 84 GLU A N 1
ATOM 677 C CA . GLU A 1 84 ? 0.872 -15.578 -1.525 1.00 86.56 84 GLU A CA 1
ATOM 678 C C . GLU A 1 84 ? 1.757 -15.355 -2.758 1.00 86.56 84 GLU A C 1
ATOM 680 O O . GLU A 1 84 ? 1.420 -14.606 -3.677 1.00 86.56 84 GLU A O 1
ATOM 685 N N . GLY A 1 85 ? 2.900 -16.043 -2.791 1.00 86.69 85 GLY A N 1
ATOM 686 C CA . GLY A 1 85 ? 3.759 -16.127 -3.973 1.00 86.69 85 GLY A CA 1
ATOM 687 C C . GLY A 1 85 ? 4.800 -15.019 -4.134 1.00 86.69 85 GLY A C 1
ATOM 688 O O . GLY A 1 85 ? 5.587 -15.111 -5.069 1.00 86.69 85 GLY A O 1
ATOM 689 N N . LEU A 1 86 ? 4.846 -14.019 -3.245 1.00 94.19 86 LEU A N 1
ATOM 690 C CA . LEU A 1 86 ? 5.962 -13.068 -3.185 1.00 94.19 86 LEU A CA 1
ATOM 691 C C . LEU A 1 86 ? 7.186 -13.733 -2.534 1.00 94.19 86 LEU A C 1
ATOM 693 O O . LEU A 1 86 ? 7.100 -14.258 -1.420 1.00 94.19 86 LEU A O 1
ATOM 697 N N . GLU A 1 87 ? 8.343 -13.665 -3.185 1.00 96.00 87 GLU A N 1
ATOM 698 C CA . GLU A 1 87 ? 9.603 -14.143 -2.626 1.00 96.00 87 GLU A CA 1
ATOM 699 C C . GLU A 1 87 ? 10.149 -13.154 -1.577 1.00 96.00 87 GLU A C 1
ATOM 701 O O . GLU A 1 87 ? 10.842 -12.180 -1.867 1.00 96.00 87 GLU A O 1
ATOM 706 N N . LEU A 1 88 ? 9.853 -13.431 -0.308 1.00 95.62 88 LEU A N 1
ATOM 707 C CA . LEU A 1 88 ? 10.134 -12.535 0.817 1.00 95.62 88 LEU A CA 1
ATOM 708 C C . LEU A 1 88 ? 11.607 -12.116 0.982 1.00 95.62 88 LEU A C 1
ATOM 710 O O . LEU A 1 88 ? 11.880 -11.017 1.460 1.00 95.62 88 LEU A O 1
ATOM 714 N N . ASN A 1 89 ? 12.560 -12.987 0.641 1.00 91.38 89 ASN A N 1
ATOM 715 C CA . ASN A 1 89 ? 13.989 -12.719 0.850 1.00 91.38 89 ASN A CA 1
ATOM 716 C C . ASN A 1 89 ? 14.586 -11.786 -0.211 1.00 91.38 89 ASN A C 1
ATOM 718 O O . ASN A 1 89 ? 15.598 -11.136 0.054 1.00 91.38 89 ASN A O 1
ATOM 722 N N . SER A 1 90 ? 13.976 -11.730 -1.395 1.00 95.56 90 SER A N 1
ATOM 723 C CA . SER A 1 90 ? 14.383 -10.854 -2.495 1.00 95.56 90 SER A CA 1
ATOM 724 C C . SER A 1 90 ? 13.506 -9.606 -2.610 1.00 95.56 90 SER A C 1
ATOM 726 O O . SER A 1 90 ? 13.803 -8.729 -3.422 1.00 95.56 90 SER A O 1
ATOM 728 N N . ALA A 1 91 ? 12.464 -9.503 -1.780 1.00 97.31 91 ALA A N 1
ATOM 729 C CA . ALA A 1 91 ? 11.539 -8.385 -1.781 1.00 97.31 91 ALA A CA 1
ATOM 730 C C . ALA A 1 91 ? 12.242 -7.041 -1.514 1.00 97.31 91 ALA A C 1
ATOM 732 O O . ALA A 1 91 ? 13.023 -6.873 -0.573 1.00 97.31 91 ALA A O 1
ATOM 733 N N . GLU A 1 92 ? 11.917 -6.063 -2.351 1.00 97.69 92 GLU A N 1
ATOM 734 C CA . GLU A 1 92 ? 12.329 -4.670 -2.265 1.00 97.69 92 GLU A CA 1
ATOM 735 C C . GLU A 1 92 ? 11.081 -3.809 -2.082 1.00 97.69 92 GLU A C 1
ATOM 737 O O . GLU A 1 92 ? 10.114 -3.943 -2.836 1.00 97.69 92 GLU A O 1
ATOM 742 N N . VAL A 1 93 ? 11.118 -2.919 -1.091 1.00 97.94 93 VAL A N 1
ATOM 743 C CA . VAL A 1 93 ? 10.048 -1.960 -0.808 1.00 97.94 93 VAL A CA 1
ATOM 744 C C . VAL A 1 93 ? 10.500 -0.576 -1.256 1.00 97.94 93 VAL A C 1
ATOM 746 O O . VAL A 1 93 ? 11.559 -0.101 -0.849 1.00 97.94 93 VAL A O 1
ATOM 749 N N . VAL A 1 94 ? 9.694 0.065 -2.097 1.00 97.38 94 VAL A N 1
ATOM 750 C CA . VAL A 1 94 ? 9.960 1.384 -2.670 1.00 97.38 94 VAL A CA 1
ATOM 751 C C . VAL A 1 94 ? 8.784 2.300 -2.371 1.00 97.38 94 VAL A C 1
ATOM 753 O O . VAL A 1 94 ? 7.639 1.972 -2.677 1.00 97.38 94 VAL A O 1
ATOM 756 N N . LEU A 1 95 ? 9.069 3.453 -1.776 1.00 95.56 95 LEU A N 1
ATOM 757 C CA . LEU A 1 95 ? 8.063 4.474 -1.506 1.00 95.56 95 LEU A CA 1
ATOM 758 C C . LEU A 1 95 ? 7.865 5.372 -2.724 1.00 95.56 95 LEU A C 1
ATOM 760 O O . LEU A 1 95 ? 8.814 5.633 -3.462 1.00 95.56 95 LEU A O 1
ATOM 764 N N . GLU A 1 96 ? 6.636 5.848 -2.912 1.00 94.12 96 GLU A N 1
ATOM 765 C CA . GLU A 1 96 ? 6.271 6.808 -3.962 1.00 94.12 96 GLU A CA 1
ATOM 766 C C . GLU A 1 96 ? 6.686 6.360 -5.378 1.00 94.12 96 GLU A C 1
ATOM 768 O O . GLU A 1 96 ? 7.140 7.151 -6.212 1.00 94.12 96 GLU A O 1
ATOM 773 N N . TYR A 1 97 ? 6.527 5.067 -5.668 1.00 96.81 97 TYR A N 1
ATOM 774 C CA . TYR A 1 97 ? 6.966 4.474 -6.926 1.00 96.81 97 TYR A CA 1
ATOM 775 C C . TYR A 1 97 ? 6.117 4.964 -8.103 1.00 96.81 97 TYR A C 1
ATOM 777 O O . TYR A 1 97 ? 4.893 4.808 -8.137 1.00 96.81 97 TYR A O 1
ATOM 785 N N . SER A 1 98 ? 6.781 5.547 -9.100 1.00 97.00 98 SER A N 1
ATOM 786 C CA . SER A 1 98 ? 6.137 6.033 -10.319 1.00 97.00 98 SER A CA 1
ATOM 787 C C . SER A 1 98 ? 5.926 4.900 -11.322 1.00 97.00 98 SER A C 1
ATOM 789 O O . SER A 1 98 ? 6.880 4.265 -11.767 1.00 97.00 98 SER A O 1
ATOM 791 N N . LEU A 1 99 ? 4.677 4.712 -11.745 1.00 96.81 99 LEU A N 1
ATOM 792 C CA . LEU A 1 99 ? 4.282 3.838 -12.854 1.00 96.81 99 LEU A CA 1
ATOM 793 C C . LEU A 1 99 ? 4.257 4.587 -14.200 1.00 96.81 99 LEU A C 1
ATOM 795 O O . LEU A 1 99 ? 3.712 4.086 -15.184 1.00 96.81 99 LEU A O 1
ATOM 799 N N . GLY A 1 100 ? 4.805 5.805 -14.240 1.00 96.81 100 GLY A N 1
ATOM 800 C CA . GLY A 1 100 ? 4.716 6.720 -15.374 1.00 96.81 100 GLY A CA 1
ATOM 801 C C . GLY A 1 100 ? 3.527 7.681 -15.286 1.00 96.81 100 GLY A C 1
ATOM 802 O O . GLY A 1 100 ? 2.773 7.704 -14.309 1.00 96.81 100 GLY A O 1
ATOM 803 N N . PHE A 1 101 ? 3.375 8.512 -16.319 1.00 96.56 101 PHE A N 1
ATOM 804 C CA . PHE A 1 101 ? 2.298 9.500 -16.396 1.00 96.56 101 PHE A CA 1
ATOM 805 C C . PHE A 1 101 ? 0.920 8.836 -16.432 1.00 96.56 101 PHE A C 1
ATOM 807 O O . PHE A 1 101 ? 0.747 7.773 -17.025 1.00 96.56 101 PHE A O 1
ATOM 814 N N . ILE A 1 102 ? -0.063 9.486 -15.806 1.00 96.88 102 ILE A N 1
ATOM 815 C CA . ILE A 1 102 ? -1.449 9.020 -15.826 1.00 96.88 102 ILE A CA 1
ATOM 816 C C . ILE A 1 102 ? -1.995 9.132 -17.250 1.00 96.88 102 ILE A C 1
ATOM 818 O O . ILE A 1 102 ? -2.040 10.218 -17.826 1.00 96.88 102 ILE A O 1
ATOM 822 N N . ASP A 1 103 ? -2.468 8.005 -17.771 1.00 95.81 103 ASP A N 1
ATOM 823 C CA . ASP A 1 103 ? -3.287 7.928 -18.973 1.00 95.81 103 ASP A CA 1
ATOM 824 C C . ASP A 1 103 ? -4.621 7.267 -18.608 1.00 95.81 103 ASP A C 1
ATOM 826 O O . ASP A 1 103 ? -4.702 6.057 -18.382 1.00 95.81 103 ASP A O 1
ATOM 830 N N . ASP A 1 104 ? -5.684 8.067 -18.538 1.00 92.12 104 ASP A N 1
ATOM 831 C CA . ASP A 1 104 ? -7.026 7.586 -18.197 1.00 92.12 104 ASP A CA 1
ATOM 832 C C . ASP A 1 104 ? -7.692 6.804 -19.341 1.00 92.12 104 ASP A C 1
ATOM 834 O O . ASP A 1 104 ? -8.577 5.980 -19.089 1.00 92.12 104 ASP A O 1
ATOM 838 N N . LYS A 1 105 ? -7.259 7.003 -20.596 1.00 93.62 105 LYS A N 1
ATOM 839 C CA . LYS A 1 105 ? -7.765 6.238 -21.746 1.00 93.62 105 LYS A CA 1
ATOM 840 C C . LYS A 1 105 ? -7.165 4.837 -21.751 1.00 93.62 105 LYS A C 1
ATOM 842 O O . LYS A 1 105 ? -7.908 3.858 -21.830 1.00 93.62 105 LYS A O 1
ATOM 847 N N . ALA A 1 106 ? -5.842 4.745 -21.624 1.00 93.88 106 ALA A N 1
ATOM 848 C CA . ALA A 1 106 ? -5.127 3.475 -21.508 1.00 93.88 106 ALA A CA 1
ATOM 849 C C . ALA A 1 106 ? -5.327 2.815 -20.134 1.00 93.88 106 ALA A C 1
ATOM 851 O O . ALA A 1 106 ? -5.162 1.602 -19.995 1.00 93.88 106 ALA A O 1
ATOM 852 N N . LYS A 1 107 ? -5.751 3.596 -19.130 1.00 96.25 107 LYS A N 1
ATOM 853 C CA . LYS A 1 107 ? -5.904 3.184 -17.732 1.00 96.25 107 LYS A CA 1
ATOM 854 C C . LYS A 1 107 ? -4.565 2.671 -17.202 1.00 96.25 107 LYS A C 1
ATOM 856 O O . LYS A 1 107 ? -4.482 1.534 -16.745 1.00 96.25 107 LYS A O 1
ATOM 861 N N . THR A 1 108 ? -3.528 3.500 -17.281 1.00 96.38 108 THR A N 1
ATOM 862 C CA . THR A 1 108 ? -2.148 3.181 -16.868 1.00 96.38 108 THR A CA 1
ATOM 863 C C . THR A 1 108 ? -1.479 4.365 -16.177 1.00 96.38 108 THR A C 1
ATOM 865 O O . THR A 1 108 ? -1.883 5.510 -16.375 1.00 96.38 108 THR A O 1
ATOM 868 N N . GLY A 1 109 ? -0.433 4.093 -15.396 1.00 95.94 109 GLY A N 1
ATOM 869 C CA . GLY A 1 109 ? 0.371 5.120 -14.735 1.00 95.94 109 GLY A CA 1
ATOM 870 C C . GLY A 1 109 ? -0.178 5.587 -13.386 1.00 95.94 109 GLY A C 1
ATOM 871 O O . GLY A 1 109 ? -1.153 5.049 -12.852 1.00 95.94 109 GLY A O 1
ATOM 872 N N . GLY A 1 110 ? 0.476 6.602 -12.828 1.00 96.00 110 GLY A N 1
ATOM 873 C CA . GLY A 1 110 ? 0.247 7.092 -11.469 1.00 96.00 110 GLY A CA 1
ATOM 874 C C . GLY A 1 110 ? 1.421 6.799 -10.537 1.00 96.00 110 GLY A C 1
ATOM 875 O O . GLY A 1 110 ? 2.451 6.277 -10.959 1.00 96.00 110 GLY A O 1
ATOM 876 N N . ARG A 1 111 ? 1.265 7.163 -9.264 1.00 95.38 111 ARG A N 1
ATOM 877 C CA . ARG A 1 111 ? 2.304 7.044 -8.238 1.00 95.38 111 ARG A CA 1
ATOM 878 C C . ARG A 1 111 ? 1.760 6.257 -7.057 1.00 95.38 111 ARG A C 1
ATOM 880 O O . ARG A 1 111 ? 0.817 6.716 -6.427 1.00 95.38 111 ARG A O 1
ATOM 887 N N . VAL A 1 112 ? 2.355 5.102 -6.796 1.00 95.31 112 VAL A N 1
ATOM 888 C CA . VAL A 1 112 ? 1.966 4.181 -5.724 1.00 95.31 112 VAL A CA 1
ATOM 889 C C . VAL A 1 112 ? 2.662 4.591 -4.431 1.00 95.31 112 VAL A C 1
ATOM 891 O O . VAL A 1 112 ? 3.872 4.815 -4.450 1.00 95.31 112 VAL A O 1
ATOM 894 N N . ASP A 1 113 ? 1.935 4.653 -3.315 1.00 93.44 113 ASP A N 1
ATOM 895 C CA . ASP A 1 113 ? 2.513 5.051 -2.024 1.00 93.44 113 ASP A CA 1
ATOM 896 C C . ASP A 1 113 ? 3.596 4.084 -1.541 1.00 93.44 113 ASP A C 1
ATOM 898 O O . ASP A 1 113 ? 4.693 4.515 -1.182 1.00 93.44 113 ASP A O 1
ATOM 902 N N . ILE A 1 114 ? 3.301 2.780 -1.553 1.00 96.00 114 ILE A N 1
ATOM 903 C CA . ILE A 1 114 ? 4.250 1.716 -1.213 1.00 96.00 114 ILE A CA 1
ATOM 904 C C . ILE A 1 114 ? 4.182 0.641 -2.297 1.00 96.00 114 ILE A C 1
ATOM 906 O O . ILE A 1 114 ? 3.149 0.010 -2.524 1.00 96.00 114 ILE A O 1
ATOM 910 N N . TYR A 1 115 ? 5.305 0.421 -2.964 1.00 97.81 115 TYR A N 1
ATOM 911 C CA . TYR A 1 115 ? 5.450 -0.565 -4.020 1.00 97.81 115 TYR A CA 1
ATOM 912 C C . TYR A 1 115 ? 6.433 -1.646 -3.596 1.00 97.81 115 TYR A C 1
ATOM 914 O O . TYR A 1 115 ? 7.575 -1.357 -3.245 1.00 97.81 115 TYR A O 1
ATOM 922 N N . ILE A 1 116 ? 5.990 -2.897 -3.643 1.00 98.06 116 ILE A N 1
ATOM 923 C CA . ILE A 1 116 ? 6.801 -4.060 -3.290 1.00 98.06 116 ILE A CA 1
ATOM 924 C C . ILE A 1 116 ? 7.037 -4.866 -4.559 1.00 98.06 116 ILE A C 1
ATOM 926 O O . ILE A 1 116 ? 6.095 -5.126 -5.305 1.00 98.06 116 ILE A O 1
ATOM 930 N N . LYS A 1 117 ? 8.279 -5.266 -4.814 1.00 97.62 117 LYS A N 1
ATOM 931 C CA . LYS A 1 117 ? 8.643 -6.152 -5.929 1.00 97.62 117 LYS A CA 1
ATOM 932 C C . LYS A 1 117 ? 9.637 -7.201 -5.458 1.00 97.62 117 LYS A C 1
ATOM 934 O O . LYS A 1 117 ? 10.445 -6.913 -4.581 1.00 97.62 117 LYS A O 1
ATOM 939 N N . ASP A 1 118 ? 9.605 -8.380 -6.054 1.00 96.81 118 ASP A N 1
ATOM 940 C CA . ASP A 1 118 ? 10.602 -9.425 -5.824 1.00 96.81 118 ASP A CA 1
ATOM 941 C C . ASP A 1 118 ? 11.404 -9.738 -7.100 1.00 96.81 118 ASP A C 1
ATOM 943 O O . ASP A 1 118 ? 11.187 -9.142 -8.162 1.00 96.81 118 ASP A O 1
ATOM 947 N N . THR A 1 119 ? 12.340 -10.686 -7.017 1.00 96.31 119 THR A N 1
ATOM 948 C CA . THR A 1 119 ? 13.104 -11.139 -8.193 1.00 96.31 119 THR A CA 1
ATOM 949 C C . THR A 1 119 ? 12.347 -12.112 -9.099 1.00 96.31 119 THR A C 1
ATOM 951 O O . THR A 1 119 ? 12.836 -12.430 -10.182 1.00 96.31 119 THR A O 1
ATOM 954 N N . THR A 1 120 ? 11.149 -12.557 -8.710 1.00 95.00 120 THR A N 1
ATOM 955 C CA . THR A 1 120 ? 10.281 -13.447 -9.502 1.00 95.00 120 THR A CA 1
ATOM 956 C C . THR A 1 120 ? 9.270 -12.683 -10.364 1.00 95.00 120 THR A C 1
ATOM 958 O O . THR A 1 120 ? 8.399 -13.282 -10.998 1.00 95.00 120 THR A O 1
ATOM 961 N N . ASN A 1 121 ? 9.423 -11.355 -10.440 1.00 94.88 121 ASN A N 1
ATOM 962 C CA . ASN A 1 121 ? 8.540 -10.431 -11.147 1.00 94.88 121 ASN A CA 1
ATOM 963 C C . ASN A 1 121 ? 7.130 -10.337 -10.527 1.00 94.88 121 ASN A C 1
ATOM 965 O O . ASN A 1 121 ? 6.193 -9.919 -11.208 1.00 94.88 121 ASN A O 1
ATOM 969 N N . LYS A 1 122 ? 6.954 -10.689 -9.246 1.00 96.62 122 LYS A N 1
ATOM 970 C CA . LYS A 1 122 ? 5.730 -10.400 -8.485 1.00 96.62 122 LYS A CA 1
ATOM 971 C C . LYS A 1 122 ? 5.799 -9.008 -7.886 1.00 96.62 122 LYS A C 1
ATOM 973 O O . LYS A 1 122 ? 6.851 -8.559 -7.431 1.00 96.62 122 LYS A O 1
ATOM 978 N N . THR A 1 123 ? 4.667 -8.312 -7.911 1.00 97.44 123 THR A N 1
ATOM 979 C CA . THR A 1 123 ? 4.576 -6.927 -7.452 1.00 97.44 123 THR A CA 1
ATOM 980 C C . THR A 1 123 ? 3.320 -6.700 -6.622 1.00 97.44 123 THR A C 1
ATOM 982 O O . THR A 1 123 ? 2.299 -7.359 -6.818 1.00 97.44 123 THR A O 1
ATOM 985 N N . ILE A 1 124 ? 3.393 -5.768 -5.678 1.00 97.31 124 ILE A N 1
ATOM 986 C CA . ILE A 1 124 ? 2.267 -5.358 -4.844 1.00 97.31 124 ILE A CA 1
ATOM 987 C C . ILE A 1 124 ? 2.243 -3.835 -4.802 1.00 97.31 124 ILE A C 1
ATOM 989 O O . ILE A 1 124 ? 3.227 -3.205 -4.417 1.00 97.31 124 ILE A O 1
ATOM 993 N N . CYS A 1 125 ? 1.113 -3.249 -5.182 1.00 96.81 125 CYS A N 1
ATOM 994 C CA . CYS A 1 125 ? 0.830 -1.834 -5.003 1.00 96.81 125 CYS A CA 1
ATOM 995 C C . CYS A 1 125 ? -0.040 -1.649 -3.759 1.00 96.81 125 CYS A C 1
ATOM 997 O O . CYS A 1 125 ? -1.145 -2.191 -3.699 1.00 96.81 125 CYS A O 1
ATOM 999 N N . ILE A 1 126 ? 0.436 -0.866 -2.798 1.00 94.88 126 ILE A N 1
ATOM 1000 C CA . ILE A 1 126 ? -0.299 -0.511 -1.585 1.00 94.88 126 ILE A CA 1
ATOM 1001 C C . ILE A 1 126 ? -0.522 1.000 -1.600 1.00 94.88 126 ILE A C 1
ATOM 1003 O O . ILE A 1 126 ? 0.422 1.771 -1.779 1.00 94.88 126 ILE A O 1
ATOM 1007 N N . GLU A 1 127 ? -1.774 1.403 -1.417 1.00 93.00 127 GLU A N 1
ATOM 1008 C CA . GLU A 1 127 ? -2.186 2.803 -1.326 1.00 93.00 127 GLU A CA 1
ATOM 1009 C C . GLU A 1 127 ? -2.742 3.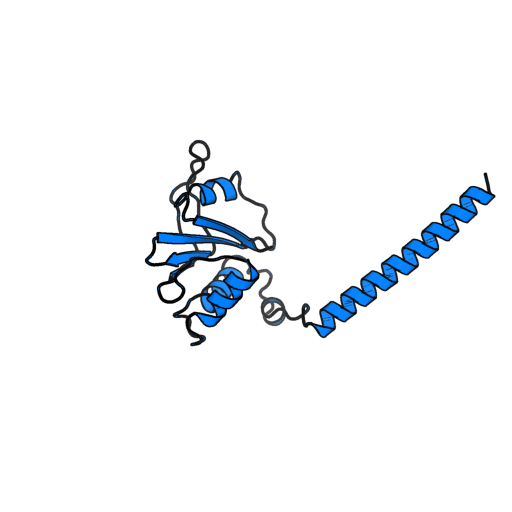074 0.076 1.00 93.00 127 GLU A C 1
ATOM 1011 O O . GLU A 1 127 ? -3.634 2.358 0.535 1.00 93.00 127 GLU A O 1
ATOM 1016 N N . ASN A 1 128 ? -2.222 4.097 0.751 1.00 87.94 128 ASN A N 1
ATOM 1017 C CA . ASN A 1 128 ? -2.664 4.488 2.087 1.00 87.94 128 ASN A CA 1
ATOM 1018 C C . ASN A 1 128 ? -3.722 5.593 1.956 1.00 87.94 128 ASN A C 1
ATOM 1020 O O . ASN A 1 128 ? -3.456 6.652 1.393 1.00 87.94 128 ASN A O 1
ATOM 1024 N N . LYS A 1 129 ? -4.934 5.356 2.462 1.00 83.12 129 LYS A N 1
ATOM 1025 C CA . LYS A 1 129 ? -6.115 6.211 2.264 1.00 83.12 129 LYS A CA 1
ATOM 1026 C C . LYS A 1 129 ? -6.826 6.514 3.583 1.00 83.12 129 LYS A C 1
ATOM 1028 O O . LYS A 1 129 ? -8.016 6.251 3.723 1.00 83.12 129 LYS A O 1
ATOM 1033 N N . ILE A 1 130 ? -6.109 7.103 4.537 1.00 74.75 130 ILE A N 1
ATOM 1034 C CA . ILE A 1 130 ? -6.663 7.387 5.869 1.00 74.75 130 ILE A CA 1
ATOM 1035 C C . ILE A 1 130 ? -7.659 8.557 5.795 1.00 74.75 130 ILE A C 1
ATOM 1037 O O . ILE A 1 130 ? -8.747 8.489 6.368 1.00 74.75 130 ILE A O 1
ATOM 1041 N N . TYR A 1 131 ? -7.329 9.620 5.047 1.00 68.44 131 TYR A N 1
ATOM 1042 C CA . TYR A 1 131 ? -8.210 10.794 4.900 1.00 68.44 131 TYR A CA 1
ATOM 1043 C C . TYR A 1 131 ? -8.499 11.203 3.447 1.00 68.44 131 TYR A C 1
ATOM 1045 O O . TYR A 1 131 ? -9.270 12.137 3.203 1.00 68.44 131 TYR A O 1
ATOM 1053 N N . ALA A 1 132 ? -7.893 10.525 2.470 1.00 70.31 132 ALA A N 1
ATOM 1054 C CA . ALA A 1 132 ? -7.986 10.878 1.057 1.00 70.31 132 ALA A CA 1
ATOM 1055 C C . ALA A 1 132 ? -9.014 10.031 0.293 1.00 70.31 132 ALA A C 1
ATOM 1057 O O . ALA A 1 132 ? -9.180 8.838 0.533 1.00 70.31 132 ALA A O 1
ATOM 1058 N N . THR A 1 133 ? -9.664 10.650 -0.693 1.00 78.00 133 THR A N 1
ATOM 1059 C CA . THR A 1 133 ? -10.503 9.930 -1.658 1.00 78.00 133 THR A CA 1
ATOM 1060 C C . THR A 1 133 ? -9.654 9.282 -2.752 1.00 78.00 133 THR A C 1
ATOM 1062 O O . THR A 1 133 ? -8.540 9.723 -3.056 1.00 78.00 133 THR A O 1
ATOM 1065 N N . ASP A 1 134 ? -10.189 8.222 -3.357 1.00 79.38 134 ASP A N 1
ATOM 1066 C CA . ASP A 1 134 ? -9.546 7.557 -4.487 1.00 79.38 134 ASP A CA 1
ATOM 1067 C C . ASP A 1 134 ? -9.427 8.486 -5.695 1.00 79.38 134 ASP A C 1
ATOM 1069 O O . ASP A 1 134 ? -10.367 9.188 -6.080 1.00 79.38 134 ASP A O 1
ATOM 1073 N N . GLN A 1 135 ? -8.267 8.442 -6.351 1.00 82.50 135 GLN A N 1
ATOM 1074 C CA . GLN A 1 135 ? -8.107 9.113 -7.635 1.00 82.50 135 GLN A CA 1
ATOM 1075 C C . GLN A 1 135 ? -8.894 8.358 -8.715 1.00 82.50 135 GLN A C 1
ATOM 1077 O O . GLN A 1 135 ? -9.046 7.133 -8.659 1.00 82.50 135 GLN A O 1
ATOM 1082 N N . ASN A 1 136 ? -9.339 9.079 -9.749 1.00 87.94 136 ASN A N 1
ATOM 1083 C CA . ASN A 1 136 ? -10.064 8.503 -10.885 1.00 87.94 136 ASN A CA 1
ATOM 1084 C C . ASN A 1 136 ? -9.365 7.232 -11.390 1.00 87.94 136 ASN A C 1
ATOM 1086 O O . ASN A 1 136 ? -8.180 7.292 -11.678 1.00 87.94 136 ASN A O 1
ATOM 1090 N N . LEU A 1 137 ? -10.055 6.093 -11.481 1.00 91.69 137 LEU A N 1
ATOM 1091 C CA . LEU A 1 137 ? -9.525 4.818 -11.998 1.00 91.69 137 LEU A CA 1
ATOM 1092 C C . LEU A 1 137 ? -8.210 4.300 -11.361 1.00 91.69 137 LEU A C 1
ATOM 1094 O O . LEU A 1 137 ? -7.599 3.398 -11.935 1.00 91.69 137 LEU A O 1
ATOM 1098 N N . GLN A 1 138 ? -7.776 4.791 -10.193 1.00 93.12 138 GLN A N 1
ATOM 1099 C CA . GLN A 1 138 ? -6.460 4.480 -9.603 1.00 93.12 138 GLN A CA 1
ATOM 1100 C C . GLN A 1 138 ? -6.195 2.976 -9.474 1.00 93.12 138 GLN A C 1
ATOM 1102 O O . GLN A 1 138 ? -5.225 2.463 -10.033 1.00 93.12 138 GLN A O 1
ATOM 1107 N N . VAL A 1 139 ? -7.124 2.246 -8.850 1.00 93.00 139 VAL A N 1
ATOM 1108 C CA . VAL A 1 139 ? -7.051 0.783 -8.704 1.00 93.00 139 VAL A CA 1
ATOM 1109 C C . VAL A 1 139 ? -6.933 0.089 -10.058 1.00 93.00 139 VAL A C 1
ATOM 1111 O O . VAL A 1 139 ? -6.152 -0.848 -10.218 1.00 93.00 139 VAL A O 1
ATOM 1114 N N . LYS A 1 140 ? -7.675 0.562 -11.066 1.00 94.81 140 LYS A N 1
ATOM 1115 C CA . LYS A 1 140 ? -7.643 -0.005 -12.419 1.00 94.81 140 LYS A CA 1
ATOM 1116 C C . LYS A 1 140 ? -6.284 0.217 -13.076 1.00 94.81 140 LYS A C 1
ATOM 1118 O O . LYS A 1 140 ? -5.772 -0.706 -13.703 1.00 94.81 140 LYS A O 1
ATOM 1123 N N . ARG A 1 141 ? -5.703 1.410 -12.912 1.00 96.50 141 ARG A N 1
ATOM 1124 C CA . ARG A 1 141 ? -4.372 1.726 -13.437 1.00 96.50 141 ARG A CA 1
ATOM 1125 C C . ARG A 1 141 ? -3.302 0.844 -12.819 1.00 96.50 141 ARG A C 1
ATOM 1127 O O . ARG A 1 141 ? -2.512 0.253 -13.547 1.00 96.50 141 ARG A O 1
ATOM 1134 N N . TYR A 1 142 ? -3.331 0.687 -11.500 1.00 96.50 142 TYR A N 1
ATOM 1135 C CA . TYR A 1 142 ? -2.377 -0.165 -10.796 1.00 96.50 142 TYR A CA 1
ATOM 1136 C C . TYR A 1 142 ? -2.585 -1.639 -11.146 1.00 96.50 142 TYR A C 1
ATOM 1138 O O . TYR A 1 142 ? -1.622 -2.361 -11.358 1.00 96.50 142 TYR A O 1
ATOM 1146 N N . SER A 1 143 ? -3.828 -2.087 -11.322 1.00 95.44 143 SER A N 1
ATOM 1147 C CA . SER A 1 143 ? -4.116 -3.468 -11.739 1.00 95.44 143 SER A CA 1
ATOM 1148 C C . SER A 1 143 ? -3.626 -3.780 -13.160 1.00 95.44 143 SER A C 1
ATOM 1150 O O . SER A 1 143 ? -3.371 -4.937 -13.491 1.00 95.44 143 SER A O 1
ATOM 1152 N N . ASN A 1 144 ? -3.524 -2.765 -14.023 1.00 96.31 144 ASN A N 1
ATOM 1153 C CA . ASN A 1 144 ? -2.978 -2.909 -15.372 1.00 96.31 144 ASN A CA 1
ATOM 1154 C C . ASN A 1 144 ? -1.442 -2.892 -15.398 1.00 96.31 144 ASN A C 1
ATOM 1156 O O . ASN A 1 144 ? -0.852 -3.347 -16.379 1.00 96.31 144 ASN A O 1
ATOM 1160 N N . HIS A 1 145 ? -0.798 -2.400 -14.339 1.00 96.56 145 HIS A N 1
ATOM 1161 C CA . HIS A 1 145 ? 0.644 -2.521 -14.156 1.00 96.56 145 HIS A CA 1
ATOM 1162 C C . HIS A 1 145 ? 1.025 -3.967 -13.821 1.00 96.56 145 HIS A C 1
ATOM 1164 O O . HIS A 1 145 ? 0.343 -4.610 -13.029 1.00 96.56 145 HIS A O 1
ATOM 1170 N N . ASN A 1 146 ? 2.094 -4.476 -14.447 1.00 95.56 146 ASN A N 1
ATOM 1171 C CA . ASN A 1 146 ? 2.592 -5.855 -14.303 1.00 95.56 146 ASN A CA 1
ATOM 1172 C C . ASN A 1 146 ? 1.467 -6.918 -14.260 1.00 95.56 146 ASN A C 1
ATOM 1174 O O . ASN A 1 146 ? 1.375 -7.769 -13.370 1.00 95.56 146 ASN A O 1
ATOM 1178 N N . LYS A 1 147 ? 0.547 -6.814 -15.225 1.00 93.94 147 LYS A N 1
ATOM 1179 C CA . LYS A 1 147 ? -0.708 -7.568 -15.256 1.00 93.94 147 LYS A CA 1
ATOM 1180 C C . LYS A 1 147 ? -0.478 -9.080 -15.130 1.00 93.94 147 LYS A C 1
ATOM 1182 O O . LYS A 1 147 ? 0.304 -9.662 -15.875 1.00 93.94 147 LYS A O 1
ATOM 1187 N N . GLY A 1 148 ? -1.210 -9.716 -14.214 1.00 92.38 148 GLY A N 1
ATOM 1188 C CA . GLY A 1 148 ? -1.097 -11.151 -13.908 1.00 92.38 148 GLY A CA 1
ATOM 1189 C C . GLY A 1 148 ? -0.063 -11.487 -12.828 1.00 92.38 148 GLY A C 1
ATOM 1190 O O . GLY A 1 148 ? -0.111 -12.574 -12.258 1.00 92.38 148 GLY A O 1
ATOM 1191 N N . ASN A 1 149 ? 0.819 -10.544 -12.495 1.00 95.44 149 ASN A N 1
ATOM 1192 C CA . ASN A 1 149 ? 1.800 -10.677 -11.419 1.00 95.44 149 ASN A CA 1
ATOM 1193 C C . ASN A 1 149 ? 1.713 -9.558 -10.375 1.00 95.44 149 ASN A C 1
ATOM 1195 O O . ASN A 1 149 ? 2.503 -9.556 -9.434 1.00 95.44 149 ASN A O 1
ATOM 1199 N N . ASN A 1 150 ? 0.757 -8.640 -10.533 1.00 96.06 150 ASN A N 1
ATOM 1200 C CA . ASN A 1 150 ? 0.530 -7.540 -9.615 1.00 96.06 150 ASN A CA 1
ATOM 1201 C C . ASN A 1 150 ? -0.700 -7.756 -8.735 1.00 96.06 150 ASN A C 1
ATOM 1203 O O . ASN A 1 150 ? -1.768 -8.122 -9.231 1.00 96.06 150 ASN A O 1
ATOM 1207 N N . THR A 1 151 ? -0.556 -7.414 -7.461 1.00 95.31 151 THR A N 1
ATOM 1208 C CA . THR A 1 151 ? -1.649 -7.304 -6.495 1.00 95.31 151 THR A CA 1
ATOM 1209 C C . THR A 1 151 ? -1.822 -5.841 -6.103 1.00 95.31 151 THR A C 1
ATOM 1211 O O . THR A 1 151 ? -0.843 -5.123 -5.935 1.00 95.31 151 THR A O 1
ATOM 1214 N N . VAL A 1 152 ? -3.061 -5.375 -5.951 1.00 95.19 152 VAL A N 1
ATOM 1215 C CA . VAL A 1 152 ? -3.357 -4.000 -5.523 1.00 95.19 152 VAL A CA 1
ATOM 1216 C C . VAL A 1 152 ? -4.178 -4.055 -4.247 1.00 95.19 152 VAL A C 1
ATOM 1218 O O . VAL A 1 152 ? -5.200 -4.736 -4.221 1.00 95.19 152 VAL A O 1
ATOM 1221 N N . THR A 1 153 ? -3.749 -3.335 -3.212 1.00 93.38 153 THR A N 1
ATOM 1222 C CA . THR A 1 153 ? -4.482 -3.212 -1.949 1.00 93.38 153 THR A CA 1
ATOM 1223 C C . THR A 1 153 ? -4.581 -1.752 -1.520 1.00 93.38 153 THR A C 1
ATOM 1225 O O . THR A 1 153 ? -3.694 -0.948 -1.808 1.00 93.38 153 THR A O 1
ATOM 1228 N N . ILE A 1 154 ? -5.662 -1.424 -0.816 1.00 91.69 154 ILE A N 1
ATOM 1229 C CA . ILE A 1 154 ? -5.876 -0.114 -0.198 1.00 91.69 154 ILE A CA 1
ATOM 1230 C C . ILE A 1 154 ? -5.912 -0.322 1.313 1.00 91.69 154 ILE A C 1
ATOM 1232 O O . ILE A 1 154 ? -6.635 -1.197 1.791 1.00 91.69 154 ILE A O 1
ATOM 1236 N N . LEU A 1 155 ? -5.134 0.469 2.048 1.00 87.81 155 LEU A N 1
ATOM 1237 C CA . LEU A 1 155 ? -5.193 0.544 3.505 1.00 87.81 155 LEU A CA 1
ATOM 1238 C C . LEU A 1 155 ? -6.027 1.767 3.890 1.00 87.81 155 LEU A C 1
ATOM 1240 O O . LEU A 1 155 ? -5.709 2.878 3.467 1.00 87.81 155 LEU A O 1
ATOM 1244 N N . LEU A 1 156 ? -7.101 1.537 4.644 1.00 80.56 156 LEU A N 1
ATOM 1245 C CA . LEU A 1 156 ? -8.037 2.551 5.139 1.00 80.56 156 LEU A CA 1
ATOM 1246 C C . LEU A 1 156 ? -7.753 2.869 6.608 1.00 80.56 156 LEU A C 1
ATOM 1248 O O . LEU A 1 156 ? -7.411 1.913 7.343 1.00 80.56 156 LEU A O 1
#

Sequence (156 aa):
MIKQKEDILYTSKNLLRDVKRTLKDQEEIKNLKGENFNVFSILKMESKENGTHSAFLGELLNPKGSHNFKSVFLGLFLQQLGFEGLELNSAEVVLEYSLGFIDDKAKTGGRVDIYIKDTTNKTICIENKIYATDQNLQVKRYSNHNKGNNTVTILL

Foldseek 3Di:
DVVVVVVVVVVVVVVVVVVVVVVVVVVVVCVVVVVVDDPCVVVVNPVVPVCPVLVVVLLQCALPHPVVPRRPSVVVVCVVVVHDDAPSNQKGKDAQDWQDDDDVVVLAIDTAGIWIAGPVGAIEGEHECPPDDDDDSPQVHQCPPSPPRYHYYYHD

Organism: NCBI:txid221126

pLDDT: mean 90.48, std 8.97, range [56.44, 98.06]

Secondary structure (DSSP, 8-state):
-HHHHHHHHHHHHHHHHHHHHHHHHHHHHHHHHTTT--HHHHTT-TT-HHHHHHHHHHHHH-TTSTT--TTHHHHHHHHHHT-----TTT-EEEEEEE--S-BTTTTB--EEEEEEE-TTS-EEEEEE-SSPPPPTTHHHHHHHTTTTTEEEEEE-